Protein AF-A0A847UHU7-F1 (afdb_monomer)

Organism: NCBI:txid57705

Nearest PDB structures (foldseek):
  1ub4-assembly1_C-2  TM=9.081E-01  e=4.518E-02  Escherichia coli
  2mrn-assembly1_B  TM=8.704E-01  e=7.996E-02  Escherichia coli K-12
  2mru-assembly1_A  TM=8.609E-01  e=3.439E-01  Escherichia coli K-12
  5itm-assembly1_B  TM=7.190E-01  e=1.508E-01  Saccharolobus solfataricus
  5itm-assembly2_A  TM=7.144E-01  e=1.943E-01  Saccharolobus solfataricus

Foldseek 3Di:
DDDDDDDWDWDDPDVDIDTDDDPVRCVVVVNDPPADWDWDADPVVRDIDIGHD

Secondary structure (DSSP, 8-state):
-PPPP-----EE-SSSEE-PPPHHHHHHTT--TT--EEEEEET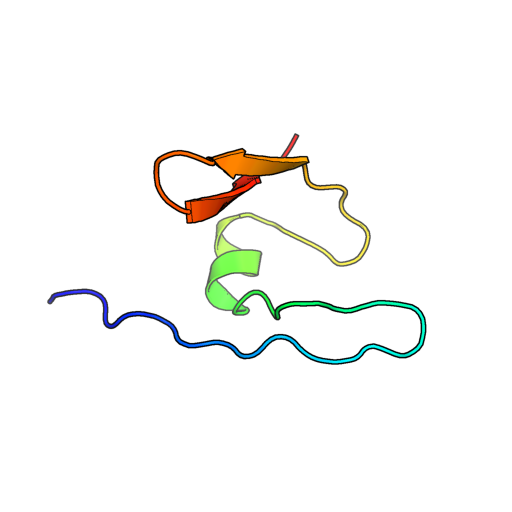TTTEEEEEE-

Radius of gyration: 12.78 Å; Cα contacts (8 Å, |Δi|>4): 39; chains: 1; bounding box: 38×27×23 Å

Solvent-accessible surface area (backbone atoms only — not comparable to full-atom values): 3778 Å² total; per-residue (Å²): 132,83,82,73,85,85,86,81,66,79,39,82,69,80,96,47,72,45,68,84,78,55,65,75,56,30,66,74,68,72,60,61,95,85,66,72,65,49,76,47,74,44,78,90,78,73,40,78,47,78,42,83,120

pLDDT: mean 86.39, std 11.97, range [40.25, 96.0]

Structure (mmCIF, N/CA/C/O backbone):
data_AF-A0A847UHU7-F1
#
_entry.id   AF-A0A847UHU7-F1
#
loop_
_atom_site.gr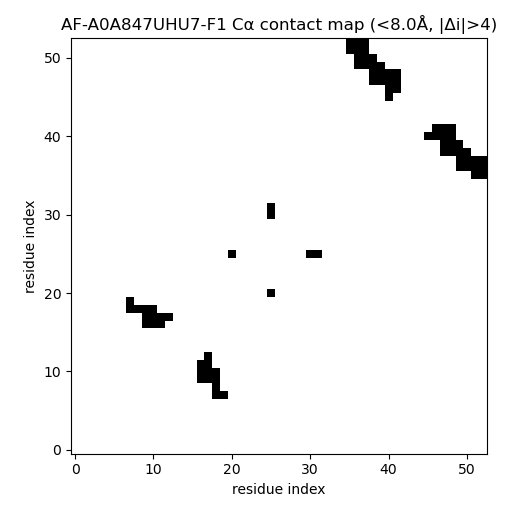oup_PDB
_atom_site.id
_atom_site.type_symbol
_atom_site.label_atom_id
_atom_site.label_alt_id
_atom_site.label_comp_id
_atom_site.label_asym_id
_atom_site.label_entity_id
_atom_site.label_seq_id
_atom_site.pdbx_PDB_ins_code
_atom_site.Cartn_x
_atom_site.Cartn_y
_atom_site.Cartn_z
_atom_site.occupancy
_atom_site.B_iso_or_equiv
_atom_site.auth_seq_id
_atom_site.auth_comp_id
_atom_site.auth_asym_id
_atom_site.auth_atom_id
_atom_site.pdbx_PDB_model_num
ATOM 1 N N . MET A 1 1 ? -24.508 -4.355 -7.974 1.00 40.25 1 MET A N 1
ATOM 2 C CA . MET A 1 1 ? -23.525 -3.514 -8.695 1.00 40.25 1 MET A CA 1
ATOM 3 C C . MET A 1 1 ? -22.152 -4.144 -8.525 1.00 40.25 1 MET A C 1
ATOM 5 O O . MET A 1 1 ? -21.740 -4.323 -7.387 1.00 40.25 1 MET A O 1
ATOM 9 N N . GLY A 1 2 ? -21.478 -4.543 -9.607 1.00 50.44 2 GLY A N 1
ATOM 10 C CA . GLY A 1 2 ? -20.114 -5.078 -9.514 1.00 50.44 2 GLY A CA 1
ATOM 11 C C . GLY A 1 2 ? -19.145 -3.988 -9.054 1.00 50.44 2 GLY A C 1
ATOM 12 O O . GLY A 1 2 ? -19.173 -2.883 -9.599 1.00 50.44 2 GLY A O 1
ATOM 13 N N . ARG A 1 3 ? -18.324 -4.266 -8.033 1.00 57.34 3 ARG A N 1
ATOM 14 C CA . ARG A 1 3 ? -17.259 -3.347 -7.608 1.00 57.34 3 ARG A CA 1
ATOM 15 C C . ARG A 1 3 ? -16.293 -3.177 -8.780 1.00 57.34 3 ARG A C 1
ATOM 17 O O . ARG A 1 3 ? -15.715 -4.155 -9.244 1.00 57.34 3 ARG A O 1
ATOM 24 N N . LYS A 1 4 ? -16.149 -1.946 -9.281 1.00 59.03 4 LYS A N 1
ATOM 25 C CA . LYS A 1 4 ? -15.112 -1.642 -10.271 1.00 59.03 4 LYS A CA 1
ATOM 26 C C . LYS A 1 4 ? -13.746 -1.903 -9.624 1.00 59.03 4 LYS A C 1
ATOM 28 O O . LYS A 1 4 ? -13.568 -1.499 -8.474 1.00 59.03 4 LYS A O 1
ATOM 33 N N . PRO A 1 5 ? -12.804 -2.550 -10.327 1.00 63.97 5 PRO A N 1
ATOM 34 C CA . PRO A 1 5 ? -11.443 -2.702 -9.837 1.00 63.97 5 PRO A CA 1
ATOM 35 C C . PRO A 1 5 ? -10.862 -1.331 -9.488 1.00 63.97 5 PRO A C 1
ATOM 37 O O . PRO A 1 5 ? -10.907 -0.404 -10.300 1.00 63.97 5 PRO A O 1
ATOM 40 N N . CYS A 1 6 ? -10.340 -1.192 -8.275 1.00 71.69 6 CYS A N 1
ATOM 41 C CA . CYS A 1 6 ? -9.613 0.000 -7.871 1.00 71.69 6 CYS A CA 1
ATOM 42 C C . CYS A 1 6 ? -8.205 -0.096 -8.468 1.00 71.69 6 CYS A C 1
ATOM 44 O O . CYS A 1 6 ? -7.404 -0.910 -8.019 1.00 71.69 6 CYS A O 1
ATOM 46 N N . SER A 1 7 ? -7.906 0.703 -9.489 1.00 83.19 7 SER A N 1
ATOM 47 C CA . SER A 1 7 ? -6.549 0.825 -10.029 1.00 83.19 7 SER A CA 1
ATOM 48 C C . SER A 1 7 ? -5.750 1.828 -9.191 1.00 83.19 7 SER A C 1
ATOM 50 O O . SER A 1 7 ? -6.220 2.934 -8.913 1.00 83.19 7 SER A O 1
ATOM 52 N N . ARG A 1 8 ? -4.548 1.428 -8.770 1.00 86.12 8 ARG A N 1
ATOM 53 C CA . ARG A 1 8 ? -3.546 2.275 -8.116 1.00 86.12 8 ARG A CA 1
ATOM 54 C C . ARG A 1 8 ? -2.193 1.996 -8.760 1.00 86.12 8 ARG A C 1
ATOM 56 O O . ARG A 1 8 ? -1.929 0.867 -9.165 1.00 86.12 8 ARG A O 1
ATOM 63 N N . THR A 1 9 ? -1.350 3.015 -8.823 1.00 90.38 9 THR A N 1
ATOM 64 C CA . THR A 1 9 ? 0.024 2.890 -9.315 1.00 90.38 9 THR A CA 1
ATOM 65 C C . THR A 1 9 ? 0.969 2.783 -8.125 1.00 90.38 9 THR A C 1
ATOM 67 O O . THR A 1 9 ? 0.720 3.395 -7.085 1.00 90.38 9 THR A O 1
ATOM 70 N N . VAL A 1 10 ? 2.037 2.001 -8.279 1.00 93.75 10 VAL A N 1
ATOM 71 C CA . VAL A 1 10 ? 3.174 2.023 -7.354 1.00 93.75 10 VAL A CA 1
ATOM 72 C C . VAL A 1 10 ? 3.858 3.382 -7.475 1.00 93.75 10 VAL A C 1
ATOM 74 O O . VAL A 1 10 ? 4.175 3.821 -8.580 1.00 93.75 10 VAL A O 1
ATOM 77 N N . THR A 1 11 ? 4.070 4.040 -6.345 1.00 95.38 11 THR A N 1
ATOM 78 C CA . THR A 1 11 ? 4.640 5.385 -6.272 1.00 95.38 11 THR A CA 1
ATOM 79 C C . THR A 1 11 ? 5.980 5.337 -5.554 1.00 95.38 11 THR A C 1
ATOM 81 O O . THR A 1 11 ? 6.127 4.641 -4.549 1.00 95.38 11 THR A O 1
ATOM 84 N N . ASP A 1 12 ? 6.943 6.093 -6.072 1.00 96.00 12 ASP A N 1
ATOM 85 C CA . ASP A 1 12 ? 8.224 6.352 -5.421 1.00 96.00 12 ASP A CA 1
ATOM 86 C C . ASP A 1 12 ? 8.017 7.271 -4.202 1.00 96.00 12 ASP A C 1
ATOM 88 O O . ASP A 1 12 ? 7.379 8.322 -4.303 1.00 96.00 12 ASP A O 1
ATOM 92 N N . LEU A 1 13 ? 8.528 6.853 -3.044 1.00 94.38 13 LEU A N 1
ATOM 93 C CA . LEU A 1 13 ? 8.476 7.581 -1.773 1.00 94.38 13 LEU A CA 1
ATOM 94 C C . LEU A 1 13 ? 9.887 7.981 -1.292 1.00 94.38 13 LEU A C 1
ATOM 96 O O . LEU A 1 13 ? 10.116 8.184 -0.099 1.00 94.38 13 LEU A O 1
ATOM 100 N N . GLY A 1 14 ? 10.849 8.081 -2.212 1.00 94.00 14 GLY A N 1
ATOM 101 C CA . GLY A 1 14 ? 12.251 8.398 -1.968 1.00 94.00 14 GLY A CA 1
ATOM 102 C C . GLY A 1 14 ? 13.093 7.138 -1.772 1.00 94.00 14 GLY A C 1
ATOM 103 O O . GLY A 1 14 ? 13.623 6.571 -2.718 1.00 94.00 14 GLY A O 1
ATOM 104 N N . GLY A 1 15 ? 13.257 6.700 -0.522 1.00 95.44 15 GLY A N 1
ATOM 105 C CA . GLY A 1 15 ? 14.055 5.509 -0.185 1.00 95.44 15 GLY A CA 1
ATOM 106 C C . GLY A 1 15 ? 13.312 4.176 -0.335 1.00 95.44 15 GLY A C 1
ATOM 107 O O . GLY A 1 15 ? 13.859 3.136 0.021 1.00 95.44 15 GLY A O 1
ATOM 108 N N . SER A 1 16 ? 12.054 4.204 -0.784 1.00 95.19 16 SER A N 1
ATOM 109 C CA . SER A 1 16 ? 11.167 3.042 -0.883 1.00 95.19 16 SER A CA 1
ATOM 110 C C . SER A 1 16 ? 10.056 3.288 -1.910 1.00 95.19 16 SER A C 1
ATOM 112 O O . SER A 1 16 ? 9.903 4.395 -2.426 1.00 95.19 16 SER A O 1
ATOM 114 N N . VAL A 1 17 ? 9.252 2.261 -2.176 1.00 95.12 17 VAL A N 1
ATOM 115 C CA . VAL A 1 17 ? 8.049 2.326 -3.013 1.00 95.12 17 VAL A CA 1
ATOM 116 C C . VAL A 1 17 ? 6.807 1.993 -2.192 1.00 95.12 17 VAL A C 1
ATOM 118 O O . VAL A 1 17 ? 6.883 1.272 -1.199 1.00 95.12 17 VAL A O 1
ATOM 121 N N . GLY A 1 18 ? 5.645 2.490 -2.611 1.00 93.25 18 GLY A N 1
ATOM 122 C CA . GLY A 1 18 ? 4.388 2.202 -1.925 1.00 93.25 18 GLY A CA 1
ATOM 123 C C . GLY A 1 18 ? 3.160 2.271 -2.824 1.00 93.25 18 GLY A C 1
ATOM 124 O O . GLY A 1 18 ? 3.200 2.791 -3.939 1.00 93.25 18 GLY A O 1
ATOM 125 N N . VAL A 1 19 ? 2.042 1.753 -2.316 1.00 92.38 19 VAL A N 1
ATOM 126 C CA . VAL A 1 19 ? 0.716 1.853 -2.937 1.00 92.38 19 VAL A CA 1
ATOM 127 C C . VAL A 1 19 ? -0.229 2.501 -1.933 1.00 92.38 19 VAL A C 1
ATOM 129 O O . VAL A 1 19 ? -0.284 2.105 -0.773 1.00 92.38 19 VAL A O 1
ATOM 132 N N . SER A 1 20 ? -0.995 3.503 -2.365 1.00 91.38 20 SER A N 1
ATOM 133 C CA . SER A 1 20 ? -1.930 4.194 -1.472 1.00 91.38 20 SER A CA 1
ATOM 134 C C . SER A 1 20 ? -3.155 3.332 -1.150 1.00 91.38 20 SER A C 1
ATOM 136 O O . SER A 1 20 ? -3.870 2.906 -2.069 1.00 91.38 20 SER A O 1
ATOM 138 N N . ILE A 1 21 ? -3.476 3.192 0.134 1.00 89.12 21 ILE A N 1
ATOM 139 C CA . ILE A 1 21 ? -4.736 2.611 0.603 1.00 89.12 21 ILE A CA 1
ATOM 140 C C . ILE A 1 21 ? -5.853 3.669 0.475 1.00 89.12 21 ILE A C 1
ATOM 142 O O . ILE A 1 21 ? -5.686 4.800 0.934 1.00 89.12 21 ILE A O 1
ATOM 146 N N . PRO A 1 22 ? -6.991 3.379 -0.191 1.00 89.56 22 PRO A N 1
ATOM 147 C CA . PRO A 1 22 ? -8.120 4.308 -0.236 1.00 89.56 22 PRO A CA 1
ATOM 148 C C . PRO A 1 22 ? -8.640 4.637 1.169 1.00 89.56 22 PRO A C 1
ATOM 150 O O . PRO A 1 22 ? -8.832 3.723 1.965 1.00 89.56 22 PRO A O 1
ATOM 153 N N . LYS A 1 23 ? -8.971 5.910 1.435 1.00 89.62 23 LYS A N 1
ATOM 154 C CA . LYS A 1 23 ? -9.456 6.359 2.752 1.00 89.62 23 LYS A CA 1
ATOM 155 C C . LYS A 1 23 ? -10.620 5.517 3.287 1.00 89.62 23 LYS A C 1
ATOM 157 O O . LYS A 1 23 ? -10.569 5.075 4.416 1.00 89.62 23 LYS A O 1
ATOM 162 N N . GLY A 1 24 ? -11.617 5.214 2.454 1.00 90.50 24 GLY A N 1
ATOM 163 C CA . GLY A 1 24 ? -12.748 4.385 2.885 1.00 90.50 24 GLY A CA 1
ATOM 164 C C . GLY A 1 24 ? -12.385 2.931 3.216 1.00 90.50 24 GLY A C 1
ATOM 165 O O . GLY A 1 24 ? -13.150 2.279 3.912 1.00 90.50 24 GLY A O 1
ATOM 166 N N . LEU A 1 25 ? -11.252 2.417 2.720 1.00 88.12 25 LEU A N 1
ATOM 167 C CA . LEU A 1 25 ? -10.731 1.116 3.145 1.00 88.12 25 LEU A CA 1
ATOM 168 C C . LEU A 1 25 ? -9.995 1.259 4.479 1.00 88.12 25 LEU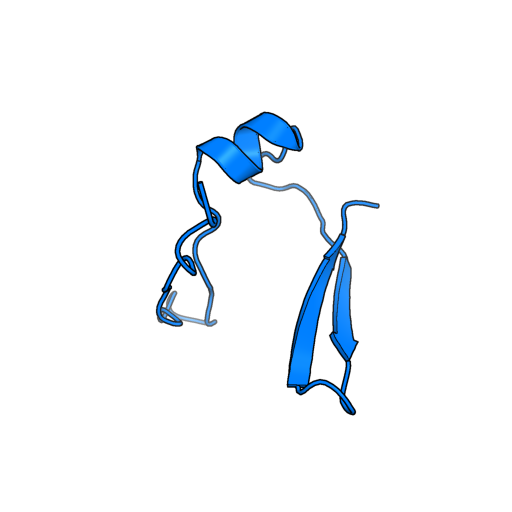 A C 1
ATOM 170 O O . LEU A 1 25 ? -10.270 0.489 5.381 1.00 88.12 25 LEU A O 1
ATOM 174 N N . ALA A 1 26 ? -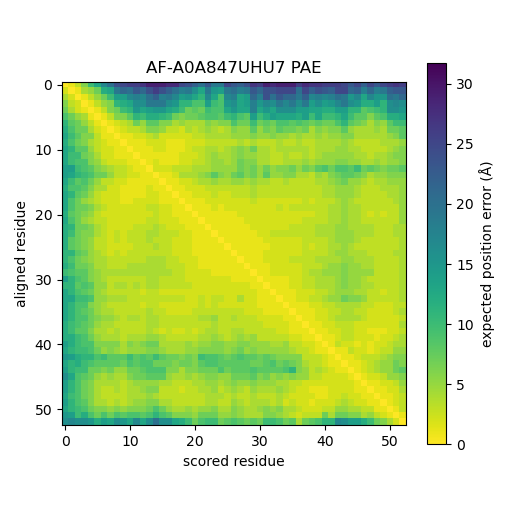9.130 2.267 4.619 1.00 90.62 26 ALA A N 1
ATOM 175 C CA . ALA A 1 26 ? -8.450 2.542 5.884 1.00 90.62 26 ALA A CA 1
ATOM 176 C C . ALA A 1 26 ? -9.456 2.760 7.028 1.00 90.62 26 ALA A C 1
ATOM 178 O O . ALA A 1 26 ? -9.379 2.075 8.036 1.00 90.62 26 ALA A O 1
ATOM 179 N N . ASP A 1 27 ? -10.469 3.606 6.816 1.00 92.88 27 ASP A N 1
ATOM 180 C CA . ASP A 1 27 ? -11.5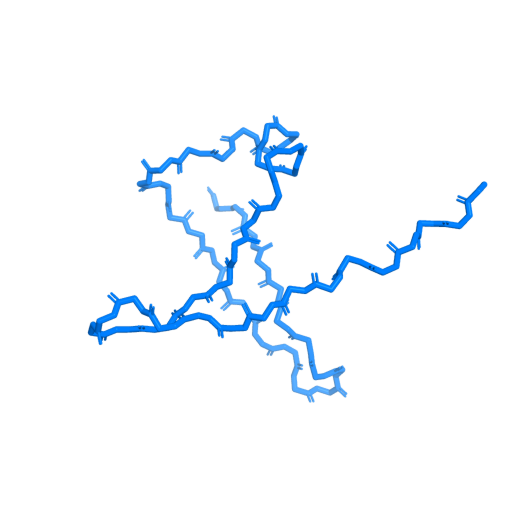18 3.891 7.802 1.00 92.88 27 ASP A CA 1
ATOM 181 C C . ASP A 1 27 ? -12.342 2.628 8.154 1.00 92.88 27 ASP A C 1
ATOM 183 O O . ASP A 1 27 ? -12.749 2.455 9.296 1.00 92.88 27 ASP A O 1
ATOM 187 N N . ALA A 1 28 ? -12.602 1.732 7.189 1.00 90.94 28 ALA A N 1
ATOM 188 C CA . ALA A 1 28 ? -13.389 0.511 7.417 1.00 90.94 28 ALA A CA 1
ATOM 189 C C . ALA A 1 28 ? -12.627 -0.585 8.178 1.00 90.94 28 ALA A C 1
ATOM 191 O O . ALA A 1 28 ? -13.253 -1.507 8.698 1.00 90.94 28 ALA A O 1
ATOM 192 N N . PHE A 1 29 ? -11.300 -0.500 8.189 1.00 89.19 29 PHE A N 1
ATOM 193 C CA . PHE A 1 29 ? -10.406 -1.424 8.876 1.00 89.19 29 PHE A CA 1
ATOM 194 C C . PHE A 1 29 ? -9.659 -0.744 10.035 1.00 89.19 29 PHE A C 1
ATOM 196 O O . PHE A 1 29 ? -8.749 -1.348 10.581 1.00 89.19 29 PHE A O 1
ATOM 203 N N . GLU A 1 30 ? -10.044 0.486 10.399 1.00 91.75 30 GLU A N 1
ATOM 204 C CA . GLU A 1 30 ? -9.449 1.272 11.492 1.00 91.75 30 GLU A CA 1
ATOM 205 C C . GLU A 1 30 ? -7.916 1.397 11.391 1.00 91.75 30 GLU A C 1
ATOM 207 O O . GLU A 1 30 ? -7.215 1.353 12.391 1.00 91.75 30 GLU A O 1
ATOM 212 N N . ILE A 1 31 ? -7.402 1.557 10.166 1.00 91.81 31 ILE A N 1
ATOM 213 C CA . ILE A 1 31 ? -5.962 1.666 9.893 1.00 91.81 31 ILE A CA 1
ATOM 214 C C . ILE A 1 31 ? -5.512 3.118 10.024 1.00 91.81 31 ILE A C 1
ATOM 216 O O . ILE A 1 31 ? -5.998 3.998 9.301 1.00 91.81 31 ILE A O 1
ATOM 220 N N . GLU A 1 32 ? -4.509 3.347 10.859 1.00 93.12 32 GLU A N 1
ATOM 221 C CA . GLU A 1 32 ? -3.866 4.633 11.077 1.00 93.12 32 GLU A CA 1
ATOM 222 C C . GLU A 1 32 ? -2.416 4.656 10.568 1.00 93.12 32 GLU A C 1
ATOM 224 O O . GLU A 1 32 ? -1.777 3.643 10.274 1.00 93.12 32 GLU A O 1
ATOM 229 N N . GLN A 1 33 ? -1.875 5.864 10.394 1.00 91.38 33 GLN A N 1
ATOM 230 C CA . GLN A 1 33 ? -0.473 6.008 10.019 1.00 91.38 33 GLN A CA 1
ATOM 231 C C . GLN A 1 33 ? 0.415 5.603 11.198 1.00 91.38 33 GLN A C 1
ATOM 233 O O . GLN A 1 33 ? 0.382 6.245 12.243 1.00 91.38 33 GLN A O 1
ATOM 238 N N . GLY A 1 34 ? 1.276 4.614 10.974 1.00 92.38 34 GLY A N 1
ATOM 239 C CA . GLY A 1 34 ? 2.153 4.061 12.005 1.00 92.38 34 GLY A CA 1
ATOM 240 C C . GLY A 1 34 ? 1.778 2.637 12.399 1.00 92.38 34 GLY A C 1
ATOM 241 O O . GLY A 1 34 ? 2.616 1.967 12.993 1.00 92.38 34 GLY A O 1
ATOM 242 N N . ASP A 1 35 ? 0.590 2.169 12.007 1.00 92.19 35 ASP A N 1
ATOM 243 C CA . ASP A 1 35 ? 0.194 0.778 12.197 1.00 92.19 35 ASP A CA 1
ATOM 244 C C . ASP A 1 35 ? 1.086 -0.163 11.391 1.00 92.19 35 ASP A C 1
ATOM 246 O O . ASP A 1 35 ? 1.440 0.093 10.231 1.00 92.19 35 ASP A O 1
ATOM 250 N N . GLU A 1 36 ? 1.429 -1.280 12.021 1.00 92.62 36 GLU A N 1
ATOM 251 C CA . GLU A 1 36 ? 2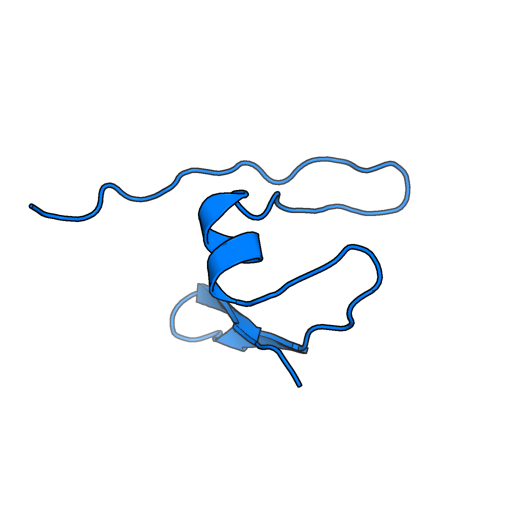.132 -2.370 11.368 1.00 92.62 36 GLU A CA 1
ATOM 252 C C . GLU A 1 36 ? 1.123 -3.294 10.687 1.00 92.62 36 GLU A C 1
ATOM 254 O O . GLU A 1 36 ? 0.036 -3.568 11.193 1.00 92.62 36 GLU A O 1
ATOM 259 N N . VAL A 1 37 ? 1.483 -3.763 9.496 1.00 90.38 37 VAL A N 1
ATOM 260 C CA . VAL A 1 37 ? 0.650 -4.670 8.709 1.00 90.38 37 VAL A CA 1
ATOM 261 C C . VAL A 1 37 ? 1.490 -5.813 8.179 1.00 90.38 37 VAL A C 1
ATOM 263 O O . VAL A 1 37 ? 2.632 -5.627 7.749 1.00 90.38 37 VAL A O 1
ATOM 266 N N . LEU A 1 38 ? 0.896 -7.000 8.138 1.00 91.19 38 LEU A N 1
ATOM 267 C CA . LEU A 1 38 ? 1.495 -8.147 7.481 1.00 91.19 38 LEU A CA 1
ATOM 268 C C . LEU A 1 38 ? 1.220 -8.065 5.978 1.00 91.19 38 LEU A C 1
ATOM 270 O O . LEU A 1 38 ? 0.067 -7.959 5.555 1.00 91.19 38 LEU A O 1
ATOM 274 N N . ILE A 1 39 ? 2.274 -8.144 5.164 1.00 90.81 39 ILE A N 1
ATOM 275 C CA . ILE A 1 39 ? 2.168 -8.245 3.704 1.00 90.81 39 ILE A CA 1
ATOM 276 C C . ILE A 1 39 ? 2.611 -9.646 3.286 1.00 90.81 39 ILE A C 1
ATOM 278 O O . ILE A 1 39 ? 3.782 -10.001 3.404 1.00 90.81 39 ILE A O 1
ATOM 282 N N . GLU A 1 40 ? 1.669 -10.428 2.771 1.00 92.94 40 GLU A N 1
ATOM 283 C CA . GLU A 1 40 ? 1.906 -11.755 2.207 1.00 92.94 40 GLU A CA 1
ATOM 284 C C . GLU A 1 40 ? 1.883 -11.688 0.679 1.00 92.94 40 GLU A C 1
ATOM 286 O O . GLU A 1 40 ? 1.067 -10.977 0.085 1.00 92.94 40 GLU A O 1
ATOM 291 N N . TRP A 1 41 ? 2.751 -12.463 0.032 1.00 91.12 41 TRP A N 1
ATOM 292 C CA . TRP A 1 41 ? 2.717 -12.658 -1.414 1.00 91.12 41 TRP A CA 1
ATOM 293 C C . TRP A 1 41 ? 2.255 -14.081 -1.730 1.00 91.12 41 TRP A C 1
ATOM 295 O O . TRP A 1 41 ? 2.951 -15.052 -1.440 1.00 91.12 41 TRP A O 1
ATOM 30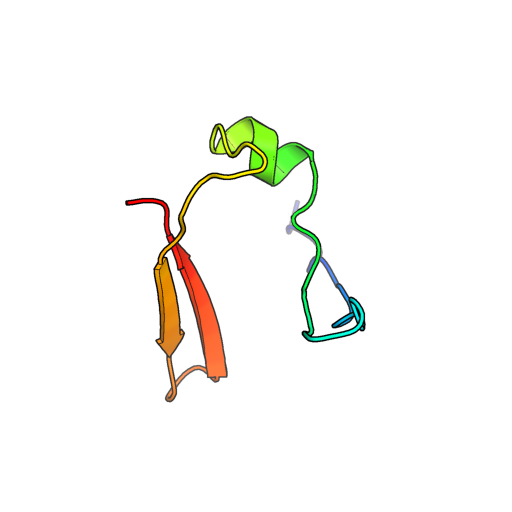5 N N . ASP A 1 42 ? 1.085 -14.185 -2.355 1.00 91.12 42 ASP A N 1
ATOM 306 C CA . ASP A 1 42 ? 0.614 -15.394 -3.020 1.00 91.12 42 ASP A CA 1
ATOM 307 C C . ASP A 1 42 ? 1.250 -15.492 -4.419 1.00 91.12 42 ASP A C 1
ATOM 309 O O . ASP A 1 42 ? 0.906 -14.733 -5.336 1.00 91.12 42 ASP A O 1
ATOM 313 N N . ILE A 1 43 ? 2.235 -16.385 -4.557 1.00 87.38 43 ILE A N 1
ATOM 314 C CA . ILE A 1 43 ? 2.986 -16.608 -5.802 1.00 87.38 43 ILE A CA 1
ATOM 315 C C . ILE A 1 43 ? 2.101 -17.207 -6.896 1.00 87.38 43 ILE A C 1
ATOM 317 O O . ILE A 1 43 ? 2.293 -16.872 -8.066 1.00 87.38 43 ILE A O 1
ATOM 321 N N . ASP A 1 44 ? 1.138 -18.051 -6.53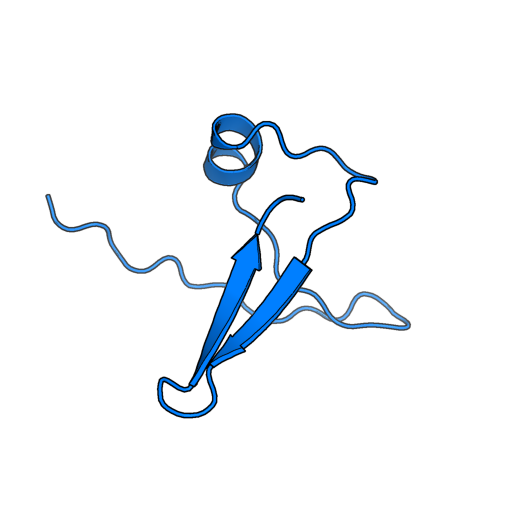2 1.00 90.88 44 ASP A N 1
ATOM 322 C CA . ASP A 1 44 ? 0.323 -18.790 -7.495 1.00 90.88 44 ASP A CA 1
ATOM 323 C C . ASP A 1 44 ? -0.709 -17.865 -8.153 1.00 90.88 44 ASP A C 1
ATOM 325 O O . ASP A 1 44 ? -0.913 -17.903 -9.368 1.00 90.88 44 ASP A O 1
ATOM 329 N N . ASP A 1 45 ? -1.292 -16.961 -7.362 1.00 88.94 45 ASP A N 1
ATOM 330 C CA . ASP A 1 45 ? -2.288 -15.994 -7.826 1.00 88.94 45 ASP A CA 1
ATOM 331 C C . ASP A 1 45 ? -1.692 -14.640 -8.256 1.00 88.94 45 ASP 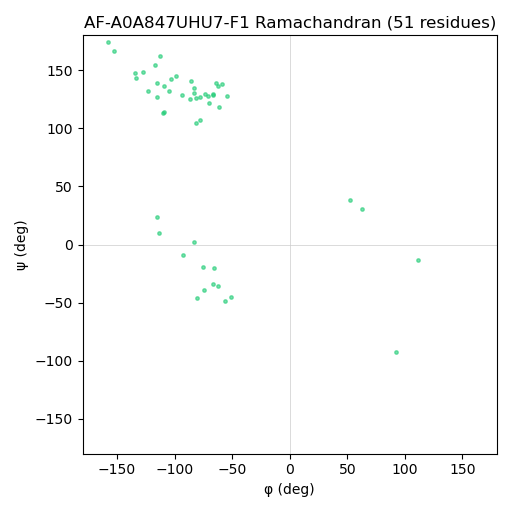A C 1
ATOM 333 O O . ASP A 1 45 ? -2.410 -13.783 -8.785 1.00 88.94 45 ASP A O 1
ATOM 337 N N . GLY A 1 46 ? -0.399 -14.407 -8.003 1.00 88.75 46 GLY A N 1
ATOM 338 C CA . GLY A 1 46 ? 0.269 -13.129 -8.267 1.00 88.75 46 GLY A CA 1
ATOM 339 C C . GLY A 1 46 ? -0.302 -11.968 -7.444 1.00 88.75 46 GLY A C 1
ATOM 340 O O . GLY A 1 46 ? -0.321 -10.825 -7.910 1.00 88.75 46 GLY A O 1
ATOM 341 N N . LYS A 1 47 ? -0.812 -12.252 -6.239 1.00 90.38 47 LYS A N 1
ATOM 342 C CA . LYS A 1 47 ? -1.480 -11.273 -5.370 1.00 90.38 47 LYS A CA 1
ATOM 343 C C . LYS A 1 47 ? -0.618 -10.943 -4.159 1.00 90.38 47 LYS A C 1
ATOM 345 O O . LYS A 1 47 ? -0.108 -11.834 -3.489 1.00 90.38 47 LYS A O 1
ATOM 350 N N . MET A 1 48 ? -0.538 -9.656 -3.830 1.00 88.19 48 MET A N 1
ATOM 351 C CA . MET A 1 48 ? -0.117 -9.214 -2.500 1.00 88.19 48 MET A CA 1
ATOM 352 C C . MET A 1 48 ? -1.353 -9.005 -1.630 1.00 88.19 48 MET A C 1
ATOM 354 O O . MET A 1 48 ? -2.289 -8.310 -2.034 1.00 88.19 48 MET A O 1
ATOM 358 N N . ILE A 1 49 ? -1.354 -9.612 -0.448 1.00 89.25 49 ILE A N 1
ATOM 359 C CA . ILE A 1 49 ? -2.436 -9.541 0.529 1.00 89.25 49 ILE A CA 1
ATOM 360 C C . ILE A 1 49 ? -1.901 -8.823 1.762 1.00 89.25 49 ILE A C 1
ATOM 362 O O . ILE A 1 49 ? -0.884 -9.218 2.321 1.00 89.25 49 ILE A O 1
ATOM 366 N N . THR A 1 50 ? -2.601 -7.776 2.192 1.00 86.69 50 THR A N 1
ATOM 367 C CA . THR A 1 50 ? -2.281 -7.045 3.422 1.00 86.69 50 THR A CA 1
ATOM 368 C C . THR A 1 50 ? -3.284 -7.417 4.507 1.00 86.69 50 THR A C 1
ATOM 370 O O . THR A 1 50 ? -4.491 -7.416 4.246 1.00 86.69 50 THR A O 1
ATOM 373 N N . ARG A 1 51 ? -2.797 -7.740 5.707 1.00 83.50 51 ARG A N 1
ATOM 374 C CA . ARG A 1 51 ? -3.607 -8.056 6.891 1.00 83.50 51 ARG A CA 1
ATOM 375 C C . ARG A 1 51 ? -3.171 -7.198 8.076 1.00 83.50 51 ARG A C 1
ATOM 377 O O . ARG A 1 51 ? -2.000 -6.841 8.175 1.00 83.50 51 ARG A O 1
ATOM 384 N N . LEU A 1 52 ? -4.128 -6.890 8.943 1.00 78.25 52 LEU A N 1
ATOM 385 C CA . LEU A 1 52 ? -3.863 -6.326 10.263 1.00 78.25 52 LEU A CA 1
ATOM 386 C C . LEU A 1 52 ? -3.540 -7.485 11.208 1.00 78.25 52 LEU A C 1
ATOM 388 O O . LEU A 1 52 ? -4.220 -8.514 11.127 1.00 78.25 52 LEU A O 1
ATOM 392 N N . ASP A 1 53 ? -2.495 -7.325 12.014 1.00 64.38 53 ASP A N 1
ATOM 393 C CA . ASP A 1 53 ? -2.117 -8.248 13.095 1.00 64.38 53 ASP A CA 1
ATOM 394 C C . ASP A 1 53 ? -2.681 -7.745 14.434 1.00 64.38 53 ASP A C 1
ATOM 396 O O . ASP A 1 53 ? -2.709 -6.506 14.623 1.00 64.38 53 ASP A O 1
#

Sequence (53 aa):
MGRKPCSRTVTDLGGSVGVSIPKGLADAFEIEQGDEVLIEWDIDDGKMITRLD

Mean predicted aligned error: 5.39 Å

InterPro domains:
  IPR007159 SpoVT-AbrB domain [PF04014] (14-49)
  IPR037914 SpoVT-AbrB domain superfamily [SSF89447] (9-49)